Protein AF-A0A177NZF3-F1 (afdb_monomer_lite)

Radius of gyration: 27.6 Å; chains: 1; bounding box: 59×26×86 Å

Secondary structure (DSSP, 8-state):
-THHHHHHHHHHHHHH--SS-PPPPPTT-GGGEETTEEHHHHHHHHGGGTT--SS----------------

pLDDT: mean 74.09, std 11.6, range [54.91, 94.12]

Foldseek 3Di:
DCPVVVVVVVVVCVVPPDPDPDDDPPQPDVVQDPDPDRPVVLCVVCPVCVVPDPDPDDDPPPPPDPPDDDD

Structure (mmCIF, N/CA/C/O backbone):
data_AF-A0A177NZF3-F1
#
_entry.id   AF-A0A177NZF3-F1
#
loop_
_atom_site.group_PDB
_atom_site.id
_atom_site.type_symbol
_atom_site.label_atom_id
_atom_site.label_alt_id
_atom_site.label_comp_id
_atom_site.label_asym_id
_atom_site.label_entity_id
_atom_site.label_seq_id
_atom_site.pdbx_PDB_ins_code
_atom_site.Cartn_x
_atom_site.Cartn_y
_atom_site.Cartn_z
_atom_site.occupancy
_atom_site.B_iso_or_equiv
_atom_site.auth_seq_id
_atom_site.auth_comp_id
_atom_site.auth_asym_id
_atom_site.auth_atom_id
_atom_site.pdbx_PDB_model_num
ATOM 1 N N . ALA A 1 1 ? -25.501 1.938 32.777 1.00 67.00 1 ALA A N 1
ATOM 2 C CA . ALA A 1 1 ? -24.069 2.291 32.925 1.00 67.00 1 ALA A CA 1
ATOM 3 C C . ALA A 1 1 ? -23.346 2.565 31.592 1.00 67.00 1 ALA A C 1
ATOM 5 O O . ALA A 1 1 ? -22.559 3.496 31.534 1.00 67.00 1 ALA A O 1
ATOM 6 N N . PHE A 1 2 ? -23.618 1.845 30.495 1.00 82.75 2 PHE A N 1
ATOM 7 C CA . PHE A 1 2 ? -22.817 1.956 29.255 1.00 82.75 2 PHE A CA 1
ATOM 8 C C . PHE A 1 2 ? -23.206 3.080 28.266 1.00 82.75 2 PHE A C 1
ATOM 10 O O . PHE A 1 2 ? -22.608 3.203 27.201 1.00 82.75 2 PHE A O 1
ATOM 17 N N . GLY A 1 3 ? -24.183 3.936 28.590 1.00 87.00 3 GLY A N 1
ATOM 18 C CA . GLY A 1 3 ? -24.713 4.938 27.648 1.00 87.00 3 GLY A CA 1
ATOM 19 C C . GLY A 1 3 ? -23.723 6.038 27.234 1.00 87.00 3 GLY A C 1
ATOM 20 O O . GLY A 1 3 ? -23.761 6.512 26.098 1.00 87.00 3 GLY A O 1
ATOM 21 N N . CYS A 1 4 ? -22.811 6.450 28.121 1.00 88.12 4 CYS A N 1
ATOM 22 C CA . CYS A 1 4 ? -21.740 7.390 27.757 1.00 88.12 4 CYS A CA 1
ATOM 23 C C . CYS A 1 4 ? -20.658 6.728 26.900 1.00 88.12 4 CYS A C 1
ATOM 25 O O . CYS A 1 4 ? -20.220 7.324 25.918 1.00 88.12 4 CYS A O 1
ATOM 27 N N . LEU A 1 5 ? -20.286 5.487 27.221 1.00 92.75 5 LEU A N 1
ATOM 28 C CA . LEU A 1 5 ? -19.298 4.726 26.460 1.00 92.75 5 LEU A CA 1
ATOM 29 C C . LEU A 1 5 ? -19.777 4.472 25.024 1.00 92.75 5 LEU A C 1
ATOM 31 O O . LEU A 1 5 ? -19.068 4.797 24.076 1.00 92.75 5 LEU A O 1
ATOM 35 N N . ASN A 1 6 ? -21.023 4.019 24.853 1.00 94.12 6 ASN A N 1
ATOM 36 C CA . ASN A 1 6 ? -21.601 3.7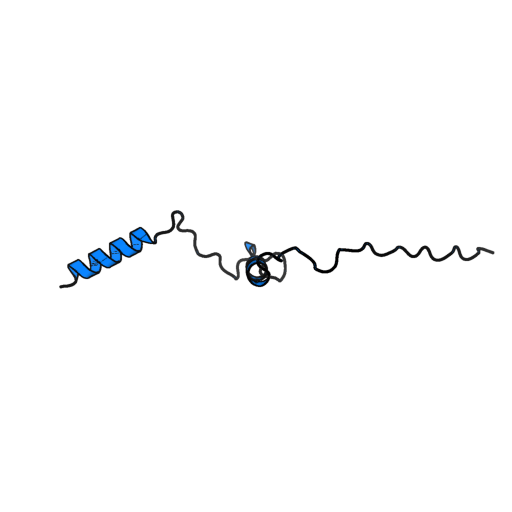84 23.526 1.00 94.12 6 ASN A CA 1
ATOM 37 C C . ASN A 1 6 ? -21.694 5.060 22.681 1.00 94.12 6 ASN A C 1
ATOM 39 O O . ASN A 1 6 ? -21.465 5.016 21.474 1.00 94.12 6 ASN A O 1
ATOM 43 N N . ARG A 1 7 ? -21.999 6.212 23.293 1.00 93.31 7 ARG A N 1
ATOM 44 C CA . ARG A 1 7 ? -22.016 7.496 22.572 1.00 93.31 7 ARG A CA 1
ATOM 45 C C . ARG A 1 7 ? -20.628 7.923 22.115 1.00 93.31 7 ARG A C 1
ATOM 47 O O . ARG A 1 7 ? -20.507 8.476 21.027 1.00 93.31 7 ARG A O 1
ATOM 54 N N . ARG A 1 8 ? -19.599 7.674 22.928 1.00 92.44 8 ARG A N 1
ATOM 55 C CA . ARG A 1 8 ? -18.211 7.968 22.563 1.00 92.44 8 ARG A CA 1
ATOM 56 C C . ARG A 1 8 ? -17.767 7.111 21.379 1.00 92.44 8 ARG A C 1
ATOM 58 O O . ARG A 1 8 ? -17.374 7.667 20.365 1.00 92.44 8 ARG A O 1
ATOM 65 N N . LEU A 1 9 ? -17.966 5.796 21.464 1.00 93.62 9 LEU A N 1
ATOM 66 C CA . LEU A 1 9 ? -17.609 4.861 20.393 1.00 93.62 9 LEU A CA 1
ATOM 67 C C . LEU A 1 9 ? -18.309 5.194 19.069 1.00 93.62 9 LEU A C 1
ATOM 69 O O . LEU A 1 9 ? -17.669 5.194 18.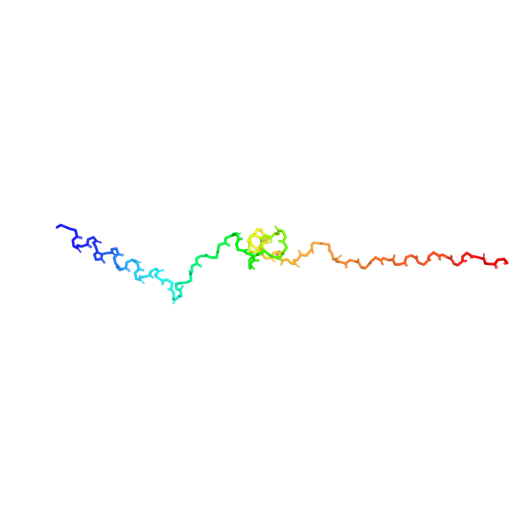024 1.00 93.62 9 LEU A O 1
ATOM 73 N N . ARG A 1 10 ? -19.601 5.552 19.105 1.00 92.50 10 ARG A N 1
ATOM 74 C CA . ARG A 1 10 ? -20.331 5.981 17.898 1.00 92.50 10 ARG A CA 1
ATOM 75 C C . ARG A 1 10 ? -19.727 7.227 17.253 1.00 92.50 10 ARG A C 1
ATOM 77 O O . ARG A 1 10 ? -19.590 7.262 16.038 1.00 92.50 10 ARG A O 1
ATOM 84 N N . ARG A 1 11 ? -19.351 8.235 18.049 1.00 93.75 11 ARG A N 1
ATOM 85 C CA . ARG A 1 11 ? -18.701 9.448 17.523 1.00 93.75 11 ARG A CA 1
ATOM 86 C C . ARG A 1 11 ? -17.345 9.146 16.899 1.00 93.75 11 ARG A C 1
ATOM 88 O O . ARG A 1 11 ? -17.016 9.739 15.881 1.00 93.75 11 ARG A O 1
ATOM 95 N N . ASP A 1 12 ? -16.583 8.240 17.500 1.00 92.88 12 ASP A N 1
ATOM 96 C CA . ASP A 1 12 ? -15.265 7.870 16.990 1.00 92.88 12 ASP A CA 1
ATOM 97 C C . ASP A 1 12 ? -15.377 7.104 15.660 1.00 92.88 12 ASP A C 1
ATOM 99 O O . ASP A 1 12 ? -14.631 7.396 14.728 1.00 92.88 12 ASP A O 1
ATOM 103 N N . VAL A 1 13 ? -16.359 6.203 15.526 1.00 90.31 13 VAL A N 1
ATOM 104 C CA . VAL A 1 13 ? -16.647 5.507 14.258 1.00 90.31 13 VAL A CA 1
ATOM 105 C C . VAL A 1 13 ? -17.063 6.492 13.167 1.00 90.31 13 VAL A C 1
ATOM 107 O O . VAL A 1 13 ? -16.487 6.464 12.085 1.00 90.31 13 VAL A O 1
ATOM 110 N N . GLU A 1 14 ? -17.997 7.401 13.456 1.00 90.00 14 GLU A N 1
ATOM 111 C CA . GLU A 1 14 ? -18.429 8.432 12.498 1.00 90.00 14 GLU A CA 1
ATOM 112 C C . GLU A 1 14 ? -17.279 9.358 12.080 1.00 90.00 14 GLU A C 1
ATOM 114 O O . GLU A 1 14 ? -17.172 9.742 10.919 1.00 90.00 14 GLU A O 1
ATOM 119 N N . ARG A 1 15 ? -16.372 9.687 13.006 1.00 89.12 15 ARG A N 1
ATOM 120 C CA . ARG A 1 15 ? -15.214 10.546 12.727 1.00 89.12 15 ARG A CA 1
ATOM 121 C C . ARG A 1 15 ? -14.196 9.896 11.789 1.00 89.12 15 ARG A C 1
ATOM 123 O O . ARG A 1 15 ?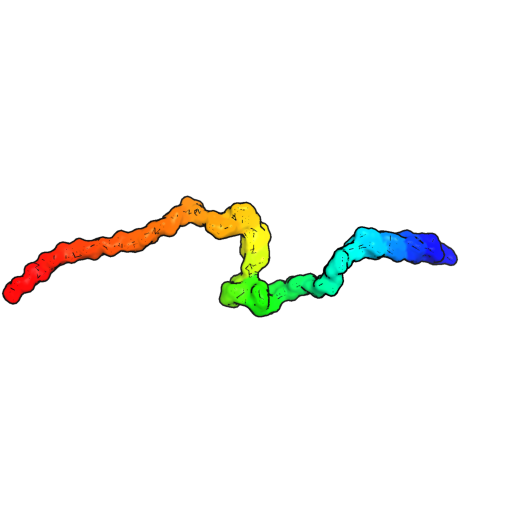 -13.548 10.606 11.026 1.00 89.12 15 ARG A O 1
ATOM 130 N N . VAL A 1 16 ? -13.994 8.584 11.907 1.00 87.50 16 VAL A N 1
ATOM 131 C CA . VAL A 1 16 ? -12.963 7.838 11.160 1.00 87.50 16 VAL A CA 1
ATOM 132 C C . VAL A 1 16 ? -13.542 7.179 9.903 1.00 87.50 16 VAL A C 1
ATOM 134 O O . VAL A 1 16 ? -12.798 6.618 9.099 1.00 87.50 16 VAL A O 1
ATOM 137 N N . ARG A 1 17 ? -14.862 7.258 9.700 1.00 81.94 17 ARG A N 1
ATOM 138 C CA . ARG A 1 17 ? -15.529 6.635 8.562 1.00 81.94 17 ARG A CA 1
ATOM 139 C C . ARG A 1 17 ? -14.976 7.195 7.242 1.00 81.94 17 ARG A C 1
ATOM 141 O O . ARG A 1 17 ? -14.999 8.410 7.035 1.00 81.94 17 ARG A O 1
ATOM 148 N N . PRO A 1 18 ? -14.478 6.338 6.337 1.00 78.38 18 PRO A N 1
ATOM 149 C CA . PRO A 1 18 ? -14.041 6.785 5.024 1.00 78.38 18 PRO A CA 1
ATOM 150 C C . PRO A 1 18 ? -15.246 7.262 4.199 1.00 78.38 18 PRO A C 1
ATOM 152 O O . PRO A 1 18 ? -16.342 6.721 4.311 1.00 78.38 18 PRO A O 1
ATOM 155 N N . ILE A 1 19 ? -15.033 8.260 3.333 1.00 77.06 19 ILE A N 1
ATOM 156 C CA . ILE A 1 19 ? -16.070 8.814 2.433 1.00 77.06 19 ILE A CA 1
ATOM 157 C C . ILE A 1 19 ? -16.624 7.733 1.488 1.00 77.06 19 ILE A C 1
ATOM 159 O O . ILE A 1 19 ? -17.780 7.786 1.077 1.00 77.06 19 ILE A O 1
ATOM 163 N N . ILE A 1 20 ? -15.795 6.740 1.161 1.00 76.88 20 ILE A N 1
ATOM 164 C CA . ILE A 1 20 ? -16.147 5.588 0.338 1.00 76.88 20 ILE A CA 1
ATOM 165 C C . ILE A 1 20 ? -15.837 4.338 1.160 1.00 76.88 20 ILE A C 1
ATOM 167 O O . ILE A 1 20 ? -14.674 4.058 1.453 1.00 76.88 20 ILE A O 1
ATOM 171 N N . GLU A 1 21 ? -16.868 3.573 1.514 1.00 65.19 21 GLU A N 1
ATOM 172 C CA . GLU A 1 21 ? -16.728 2.236 2.103 1.00 65.19 21 GLU A CA 1
ATOM 173 C C . GLU A 1 21 ? -16.371 1.225 1.009 1.00 65.19 21 GLU A C 1
ATOM 175 O O . GLU A 1 21 ? -17.137 0.324 0.677 1.00 65.19 21 GLU A O 1
ATOM 180 N N . ALA A 1 22 ? -15.206 1.406 0.390 1.00 70.50 22 ALA A N 1
ATOM 181 C CA . ALA A 1 22 ? -14.654 0.385 -0.480 1.00 70.50 22 ALA A CA 1
ATOM 182 C C . ALA A 1 22 ? -14.038 -0.713 0.400 1.00 70.50 22 ALA A C 1
ATOM 184 O O . ALA A 1 22 ? -13.338 -0.389 1.370 1.00 70.50 22 ALA A O 1
ATOM 185 N N . PRO A 1 23 ? -14.263 -2.003 0.088 1.00 66.38 23 PRO A N 1
ATOM 186 C CA . PRO A 1 23 ? -13.521 -3.064 0.747 1.00 66.38 23 PRO A CA 1
ATOM 187 C C . PRO A 1 23 ? -12.016 -2.806 0.563 1.00 66.38 23 PRO A C 1
ATOM 189 O O . PRO A 1 23 ? -11.606 -2.340 -0.507 1.00 66.38 23 PRO A O 1
ATOM 192 N N . PRO A 1 24 ? -11.179 -3.090 1.579 1.00 65.00 24 PRO A N 1
ATOM 193 C CA . PRO A 1 24 ? -9.735 -3.030 1.415 1.00 65.00 24 PRO A CA 1
ATOM 194 C C . PRO A 1 24 ? -9.347 -3.867 0.200 1.00 65.00 24 PRO A C 1
ATOM 196 O O . PRO A 1 24 ? -9.856 -4.977 0.036 1.00 65.00 24 PRO A O 1
ATOM 199 N N . VAL A 1 25 ? -8.477 -3.337 -0.660 1.00 65.12 25 VAL A N 1
ATOM 200 C CA . VAL A 1 25 ? -8.095 -4.070 -1.865 1.00 65.12 25 VAL A CA 1
ATOM 201 C C . VAL A 1 25 ? -7.419 -5.371 -1.442 1.00 65.12 25 VAL A C 1
ATOM 203 O O . VAL A 1 25 ? -6.382 -5.351 -0.777 1.00 65.12 25 VAL A O 1
ATOM 206 N N . ASP A 1 26 ? -8.034 -6.499 -1.793 1.00 61.44 26 ASP A N 1
ATOM 207 C CA . ASP A 1 26 ? -7.513 -7.815 -1.449 1.00 61.44 26 ASP A CA 1
ATOM 208 C C . ASP A 1 26 ? -6.140 -7.989 -2.105 1.00 61.44 26 ASP A C 1
ATOM 210 O O . ASP A 1 26 ? -6.009 -7.930 -3.328 1.00 61.44 26 ASP A O 1
ATOM 214 N N . ALA A 1 27 ? -5.108 -8.228 -1.294 1.00 58.38 27 ALA A N 1
ATOM 215 C CA . ALA A 1 27 ? -3.740 -8.446 -1.758 1.00 58.38 27 ALA A CA 1
ATOM 216 C C . ALA A 1 27 ? -3.610 -9.650 -2.712 1.00 58.38 27 ALA A C 1
ATOM 218 O O . ALA A 1 27 ? -2.583 -9.807 -3.383 1.00 58.38 27 ALA A O 1
ATOM 219 N N . ARG A 1 28 ? -4.627 -10.518 -2.762 1.00 62.00 28 ARG A N 1
ATOM 220 C CA . ARG A 1 28 ? -4.716 -11.653 -3.684 1.00 62.00 28 ARG A CA 1
ATOM 221 C C . ARG A 1 28 ? -5.437 -11.333 -4.989 1.00 62.00 28 ARG A C 1
ATOM 223 O O . ARG A 1 28 ? -5.368 -12.177 -5.886 1.00 62.00 28 ARG A O 1
ATOM 230 N N . SER A 1 29 ? -6.081 -10.170 -5.114 1.00 65.25 29 SER A N 1
ATOM 231 C CA . SER A 1 29 ? -6.850 -9.815 -6.306 1.00 65.25 29 SER A CA 1
ATOM 232 C C . SER A 1 29 ? -5.957 -9.809 -7.549 1.00 65.25 29 SER A C 1
ATOM 234 O O . SER A 1 29 ? -4.793 -9.399 -7.515 1.00 65.25 29 SER A O 1
ATOM 236 N N . SER A 1 30 ? -6.500 -10.306 -8.659 1.00 63.88 30 SER A N 1
ATOM 237 C CA . SER A 1 30 ? -5.827 -10.266 -9.960 1.00 63.88 30 SER A CA 1
ATOM 238 C C . SER A 1 30 ? -5.652 -8.835 -10.465 1.00 63.88 30 SER A C 1
ATOM 240 O O . SER A 1 30 ? -4.703 -8.568 -11.189 1.00 63.88 30 SER A O 1
ATOM 242 N N . ASP A 1 31 ? -6.522 -7.916 -10.039 1.00 63.47 31 ASP A N 1
ATOM 243 C CA . ASP A 1 31 ? -6.473 -6.492 -10.388 1.00 63.47 31 ASP A CA 1
ATOM 244 C C . ASP A 1 31 ? -5.204 -5.801 -9.850 1.00 63.47 31 ASP A C 1
ATOM 246 O O . ASP A 1 31 ? -4.638 -4.920 -10.491 1.00 63.47 31 ASP A O 1
ATOM 250 N N . LEU A 1 32 ? -4.672 -6.275 -8.714 1.00 57.66 32 LEU A N 1
ATOM 251 C CA . LEU A 1 32 ? -3.392 -5.811 -8.167 1.00 57.66 32 LEU A CA 1
ATOM 252 C C . LEU A 1 32 ? -2.159 -6.521 -8.742 1.00 57.66 32 LEU A C 1
ATOM 254 O O . LEU A 1 32 ? -1.026 -6.140 -8.427 1.00 57.66 32 LEU A O 1
ATOM 258 N N . LYS A 1 33 ? -2.350 -7.565 -9.551 1.00 55.84 33 LYS A N 1
ATOM 259 C CA . LYS A 1 33 ? -1.271 -8.380 -10.108 1.00 55.84 33 LYS A CA 1
ATOM 260 C C . LYS A 1 33 ? -1.130 -8.111 -11.599 1.00 55.84 33 LYS A C 1
ATOM 262 O O . LYS A 1 33 ? -1.813 -8.710 -12.422 1.00 55.84 33 LYS A O 1
ATOM 267 N N . THR A 1 34 ? -0.167 -7.278 -11.979 1.00 57.12 34 THR A N 1
ATOM 268 C CA . THR A 1 34 ? 0.326 -7.291 -13.362 1.00 57.12 34 THR A CA 1
ATOM 269 C C . THR A 1 34 ? 1.293 -8.475 -13.497 1.00 57.12 34 THR A C 1
ATOM 271 O O . THR A 1 34 ? 2.488 -8.352 -13.235 1.00 57.12 34 THR A O 1
ATOM 274 N N . GLY A 1 35 ? 0.769 -9.664 -13.816 1.00 65.94 35 GLY A N 1
ATOM 275 C CA . GLY A 1 35 ? 1.547 -10.911 -13.895 1.00 65.94 35 GLY A CA 1
ATOM 276 C C . GLY A 1 35 ? 1.686 -11.637 -12.546 1.00 65.94 35 GLY A C 1
ATOM 277 O O . GLY A 1 35 ? 0.689 -11.934 -11.896 1.00 65.94 35 GLY A O 1
ATOM 278 N N . VAL A 1 36 ? 2.917 -11.963 -12.125 1.00 58.78 36 VAL A N 1
ATOM 279 C CA . VAL A 1 36 ? 3.207 -12.738 -10.888 1.00 58.78 36 VAL A CA 1
ATOM 280 C C . VAL A 1 36 ? 3.339 -11.842 -9.646 1.00 58.78 36 VAL A C 1
ATOM 282 O O . VAL A 1 36 ? 3.332 -12.329 -8.516 1.00 58.78 36 VAL A O 1
ATOM 285 N N . VAL A 1 37 ? 3.451 -10.523 -9.830 1.00 60.94 37 VAL A N 1
ATOM 286 C CA . VAL A 1 37 ? 3.901 -9.606 -8.776 1.00 60.94 37 VAL A CA 1
ATOM 287 C C . VAL A 1 37 ? 2.804 -8.615 -8.389 1.00 60.94 37 VAL A C 1
ATOM 289 O O . VAL A 1 37 ? 2.111 -8.065 -9.242 1.00 60.94 37 VAL A O 1
ATOM 292 N N . ASN A 1 38 ? 2.645 -8.397 -7.083 1.00 71.25 38 ASN A N 1
ATOM 293 C CA . ASN A 1 38 ? 1.684 -7.456 -6.513 1.00 71.25 38 ASN A CA 1
ATOM 294 C C . ASN A 1 38 ? 2.207 -6.017 -6.694 1.00 71.25 38 ASN A C 1
ATOM 296 O O . ASN A 1 38 ? 3.129 -5.581 -6.002 1.00 71.25 38 ASN A O 1
ATOM 300 N N . LEU A 1 39 ? 1.625 -5.284 -7.642 1.00 75.19 39 LEU A N 1
ATOM 301 C CA . LEU A 1 39 ? 2.080 -3.957 -8.048 1.00 75.19 39 LEU A CA 1
ATOM 302 C C . LEU A 1 39 ? 2.021 -2.912 -6.916 1.00 75.19 39 LEU A C 1
ATOM 304 O O . LEU A 1 39 ? 3.008 -2.192 -6.747 1.00 75.19 39 LEU A O 1
ATOM 308 N N . PRO A 1 40 ? 0.952 -2.801 -6.096 1.00 75.44 40 PRO A N 1
ATOM 309 C CA . PRO A 1 40 ? 0.965 -1.855 -4.983 1.00 75.44 40 PRO A CA 1
ATOM 310 C C . PRO A 1 40 ? 1.972 -2.226 -3.891 1.00 75.44 40 PRO A C 1
ATOM 312 O O . PRO A 1 40 ? 2.545 -1.315 -3.298 1.00 75.44 40 PRO A O 1
ATOM 315 N N . ALA A 1 41 ? 2.258 -3.511 -3.659 1.00 75.94 41 ALA A N 1
ATOM 316 C CA . ALA A 1 41 ? 3.311 -3.909 -2.720 1.00 75.94 41 ALA A CA 1
ATOM 317 C C . ALA A 1 41 ? 4.696 -3.427 -3.189 1.00 75.94 41 ALA A C 1
ATOM 319 O O . ALA A 1 41 ? 5.449 -2.851 -2.407 1.00 75.94 41 ALA A O 1
ATOM 320 N N . ILE A 1 42 ? 4.996 -3.559 -4.486 1.00 74.00 42 ILE A N 1
ATOM 321 C CA . ILE A 1 42 ? 6.231 -3.022 -5.080 1.00 74.00 42 ILE A CA 1
ATOM 322 C C . ILE A 1 42 ? 6.246 -1.488 -4.975 1.00 74.00 42 ILE A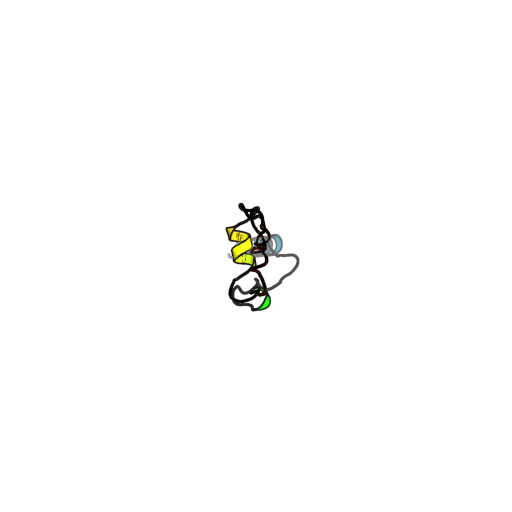 C 1
ATOM 324 O O . ILE A 1 42 ? 7.252 -0.900 -4.585 1.00 74.00 42 ILE A O 1
ATOM 328 N N . ARG A 1 43 ? 5.124 -0.808 -5.246 1.00 80.69 43 ARG A N 1
ATOM 329 C CA . ARG A 1 43 ? 5.035 0.657 -5.084 1.00 80.69 43 ARG A CA 1
ATOM 330 C C . ARG A 1 43 ? 5.294 1.103 -3.645 1.00 80.69 43 ARG A C 1
ATOM 332 O O . ARG A 1 43 ? 5.952 2.119 -3.455 1.00 80.69 43 ARG A O 1
ATOM 339 N N . GLN A 1 44 ? 4.826 0.353 -2.648 1.00 84.06 44 GLN A N 1
ATOM 340 C CA . GLN A 1 44 ? 5.120 0.626 -1.237 1.00 84.06 44 GLN A CA 1
ATOM 341 C C . GLN A 1 44 ? 6.591 0.361 -0.898 1.00 84.06 44 GLN A C 1
ATOM 343 O O . GLN A 1 44 ? 7.217 1.186 -0.240 1.00 84.06 44 GLN A O 1
ATOM 348 N N . GLN A 1 45 ? 7.152 -0.749 -1.385 1.00 81.44 45 GLN A N 1
ATOM 349 C CA . GLN A 1 45 ? 8.543 -1.131 -1.139 1.00 81.44 45 GLN A CA 1
ATOM 350 C C . GLN A 1 45 ? 9.537 -0.115 -1.717 1.00 81.44 45 GLN A C 1
ATOM 352 O O . GLN A 1 45 ? 10.495 0.263 -1.048 1.00 81.44 45 GLN A O 1
ATOM 357 N N . TYR A 1 46 ? 9.322 0.323 -2.959 1.00 79.00 46 TYR A N 1
ATOM 358 C CA . TYR A 1 46 ? 10.237 1.236 -3.648 1.00 79.00 46 TYR A CA 1
ATOM 359 C C . TYR A 1 46 ? 9.883 2.714 -3.439 1.00 79.00 46 TYR A C 1
ATOM 361 O O . TYR A 1 46 ? 10.725 3.586 -3.668 1.00 79.00 46 TYR A O 1
ATOM 369 N N . GLY A 1 47 ? 8.660 3.019 -2.995 1.00 86.69 47 GLY A N 1
ATOM 370 C CA . GLY A 1 47 ? 8.194 4.374 -2.723 1.00 86.69 47 GLY A CA 1
ATOM 371 C C . GLY A 1 47 ? 8.451 5.315 -3.899 1.00 86.69 47 GLY A C 1
ATOM 372 O O . GLY A 1 47 ? 8.049 5.060 -5.033 1.00 86.69 47 GLY A O 1
ATOM 373 N N . ARG A 1 48 ? 9.179 6.404 -3.634 1.00 84.19 48 ARG A N 1
ATOM 374 C CA . ARG A 1 48 ? 9.510 7.429 -4.635 1.00 84.19 48 ARG A CA 1
ATOM 375 C C . ARG A 1 48 ? 10.457 6.940 -5.740 1.00 84.19 48 ARG A C 1
ATOM 377 O O . ARG A 1 48 ? 10.562 7.603 -6.762 1.00 84.19 48 ARG A O 1
ATOM 384 N N . ASN A 1 49 ? 11.105 5.791 -5.549 1.00 79.50 49 ASN A N 1
ATOM 385 C CA . ASN A 1 49 ? 11.984 5.165 -6.538 1.00 79.50 49 ASN A CA 1
ATOM 386 C C . ASN A 1 49 ? 11.241 4.156 -7.429 1.00 79.50 49 ASN A C 1
ATOM 388 O O . ASN A 1 49 ? 11.855 3.528 -8.289 1.00 79.50 49 ASN A O 1
ATOM 392 N N . PHE A 1 50 ? 9.930 3.966 -7.241 1.00 83.50 50 PHE A N 1
ATOM 393 C CA . PHE A 1 50 ? 9.150 3.088 -8.106 1.00 83.50 50 PHE A CA 1
ATOM 394 C C . PHE A 1 50 ? 9.163 3.602 -9.553 1.00 83.50 50 PHE A C 1
ATOM 396 O O . PHE A 1 50 ? 8.723 4.718 -9.823 1.00 83.50 50 PHE A O 1
ATOM 403 N N . GLY A 1 51 ? 9.663 2.784 -10.482 1.00 77.00 51 GLY A N 1
ATOM 404 C CA . GLY A 1 51 ? 9.816 3.160 -11.893 1.00 77.00 51 GLY A CA 1
ATOM 405 C C . GLY A 1 51 ? 11.067 3.993 -12.206 1.00 77.00 51 GLY A C 1
ATOM 406 O O . GLY A 1 51 ? 11.272 4.346 -13.364 1.00 77.00 51 GLY A O 1
ATOM 407 N N . ILE A 1 52 ? 11.920 4.279 -11.215 1.00 78.56 52 ILE A N 1
ATOM 408 C CA . ILE A 1 52 ? 13.197 4.977 -11.405 1.00 78.56 52 ILE A CA 1
ATOM 409 C C . ILE A 1 52 ? 14.322 3.942 -11.349 1.00 78.56 52 ILE A C 1
ATOM 411 O O . ILE A 1 52 ? 14.651 3.417 -10.287 1.00 78.56 52 ILE A O 1
ATOM 415 N N . SER A 1 53 ? 14.913 3.636 -12.503 1.00 76.56 53 SER A N 1
ATOM 416 C CA . SER A 1 53 ? 16.076 2.750 -12.572 1.00 76.56 53 SER A CA 1
ATOM 417 C C . SER A 1 53 ? 17.361 3.525 -12.282 1.00 76.56 53 SER A C 1
ATOM 419 O O . SER A 1 53 ? 17.591 4.583 -12.864 1.00 76.56 53 SER A O 1
ATOM 421 N N . ALA A 1 54 ? 18.230 2.973 -11.430 1.00 74.38 54 ALA A N 1
ATOM 422 C CA . ALA A 1 54 ? 19.576 3.510 -11.207 1.00 74.38 54 ALA A CA 1
ATOM 423 C C . ALA A 1 54 ? 20.469 3.388 -12.457 1.00 74.38 54 ALA A C 1
ATOM 425 O O . ALA A 1 54 ? 21.417 4.152 -12.625 1.00 74.38 54 ALA A O 1
ATOM 426 N N . VAL A 1 55 ? 20.159 2.433 -13.340 1.00 76.12 55 VAL A N 1
ATOM 427 C CA . VAL A 1 55 ? 20.853 2.231 -14.614 1.00 76.12 55 VAL A CA 1
ATOM 428 C C . VAL A 1 55 ? 19.890 2.602 -15.741 1.00 76.12 55 VAL A C 1
ATOM 430 O O . VAL A 1 55 ? 18.850 1.948 -15.874 1.00 76.12 55 VAL A O 1
ATOM 433 N N . PRO A 1 56 ? 20.185 3.633 -16.552 1.00 72.12 56 PRO A N 1
ATOM 434 C CA . PRO A 1 56 ? 19.339 3.963 -17.689 1.00 72.12 56 PRO A CA 1
ATOM 435 C C . PRO A 1 56 ? 19.298 2.778 -18.652 1.00 72.12 56 PRO A C 1
ATOM 437 O O . PRO A 1 56 ? 20.323 2.134 -18.893 1.00 72.12 56 PRO A O 1
ATOM 440 N N . TYR A 1 57 ? 18.114 2.495 -19.196 1.00 72.69 57 TYR A N 1
ATOM 441 C CA . TYR A 1 57 ? 17.975 1.510 -20.261 1.00 72.69 57 TYR A CA 1
ATOM 442 C C . TYR A 1 57 ? 18.923 1.892 -21.403 1.00 72.69 57 TYR A C 1
ATOM 444 O O . TYR A 1 57 ? 18.856 3.006 -21.923 1.00 72.69 57 TYR A O 1
ATOM 452 N N . ARG A 1 58 ? 19.838 0.987 -21.752 1.00 72.69 58 ARG A N 1
ATOM 453 C CA . ARG A 1 58 ? 20.696 1.126 -22.927 1.00 72.69 5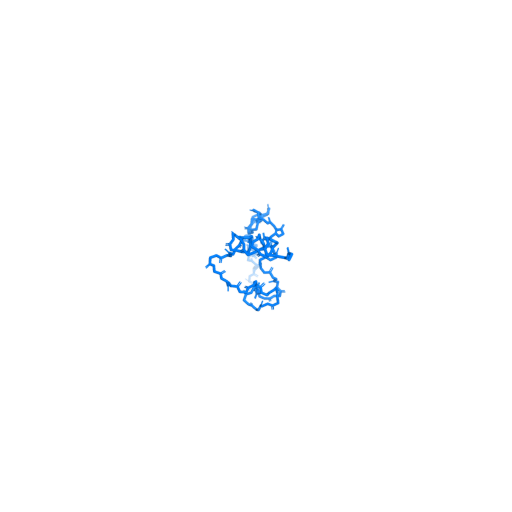8 ARG A CA 1
ATOM 454 C C . ARG A 1 58 ? 20.175 0.172 -23.979 1.00 72.69 58 ARG A C 1
ATOM 456 O O . ARG A 1 58 ? 20.025 -1.016 -23.703 1.00 72.69 58 ARG A O 1
ATOM 463 N N . GLU A 1 59 ? 19.909 0.695 -25.168 1.00 75.81 59 GLU A N 1
ATOM 464 C CA . GLU A 1 59 ? 19.641 -0.161 -26.314 1.00 75.81 59 GLU A CA 1
ATOM 465 C C . GLU A 1 59 ? 20.840 -1.096 -26.524 1.00 75.81 59 GLU A C 1
ATOM 467 O O . GLU A 1 59 ? 21.991 -0.656 -26.390 1.00 75.81 59 GLU A O 1
ATOM 472 N N . PRO A 1 60 ? 20.607 -2.389 -26.808 1.00 73.19 60 PRO A N 1
ATOM 473 C CA . PRO A 1 60 ? 21.691 -3.293 -27.137 1.00 73.19 60 PRO A CA 1
ATOM 474 C C . PRO A 1 60 ? 22.409 -2.738 -28.366 1.00 73.19 60 PRO A C 1
ATOM 476 O O . PRO A 1 60 ? 21.804 -2.548 -29.420 1.00 73.19 60 PRO A O 1
ATOM 479 N N . THR A 1 61 ? 23.705 -2.458 -28.231 1.00 67.75 61 THR A N 1
ATOM 480 C CA . THR A 1 61 ? 24.536 -2.065 -29.367 1.00 67.75 61 THR A CA 1
ATOM 481 C C . THR A 1 61 ? 24.501 -3.201 -30.378 1.00 67.75 61 THR A C 1
ATOM 483 O O . THR A 1 61 ? 25.066 -4.268 -30.126 1.00 67.75 61 THR A O 1
ATOM 486 N N . VAL A 1 62 ? 23.826 -2.985 -31.508 1.00 68.06 62 VAL A N 1
ATOM 487 C CA . VAL A 1 62 ? 23.900 -3.876 -32.664 1.00 68.06 62 VAL A CA 1
ATOM 488 C C . VAL A 1 62 ? 25.349 -3.826 -33.136 1.00 68.06 62 VAL A C 1
ATOM 490 O O . VAL A 1 62 ? 25.763 -2.894 -33.821 1.00 68.06 62 VAL A O 1
ATOM 493 N N . SER A 1 63 ? 26.162 -4.786 -32.697 1.00 63.09 63 SER A N 1
ATOM 494 C CA . SER A 1 63 ? 27.491 -4.983 -33.258 1.00 63.09 63 SER A CA 1
ATOM 495 C C . SER A 1 63 ? 27.276 -5.432 -34.698 1.00 63.09 63 SER A C 1
ATOM 497 O O . SER A 1 63 ? 26.941 -6.588 -34.955 1.00 63.09 63 SER A O 1
ATOM 499 N N . ALA A 1 64 ? 27.389 -4.496 -35.639 1.00 62.78 64 ALA A N 1
ATOM 500 C CA . ALA A 1 64 ? 27.549 -4.824 -37.042 1.00 62.78 64 ALA A CA 1
ATOM 501 C C . ALA A 1 64 ? 28.898 -5.540 -37.171 1.00 62.78 64 ALA A C 1
ATOM 503 O O . ALA A 1 64 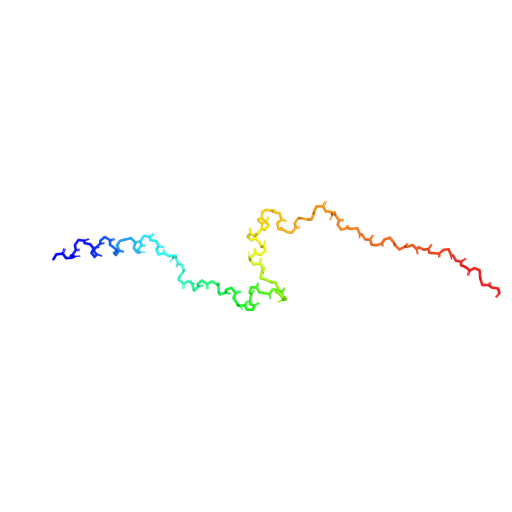? 29.939 -4.911 -37.359 1.00 62.78 64 ALA A O 1
ATOM 504 N N . GLY A 1 65 ? 28.888 -6.860 -36.978 1.00 62.25 65 GLY A N 1
ATOM 505 C CA . GLY A 1 65 ? 30.005 -7.714 -37.343 1.00 62.25 65 GLY A CA 1
ATOM 506 C C . GLY A 1 65 ? 30.352 -7.432 -38.800 1.00 62.25 65 GLY A C 1
ATOM 507 O O . GLY A 1 65 ? 29.468 -7.421 -39.657 1.00 62.25 65 GLY A O 1
ATOM 508 N N . SER A 1 66 ? 31.623 -7.121 -39.045 1.00 64.00 66 SER A N 1
ATOM 509 C CA . SER A 1 66 ? 32.190 -6.782 -40.348 1.00 64.00 66 SER A CA 1
ATOM 510 C C . SER A 1 66 ? 31.641 -7.677 -41.467 1.00 64.00 66 SER A C 1
ATOM 512 O O . SER A 1 66 ? 31.495 -8.882 -41.242 1.00 64.00 66 SER A O 1
ATOM 514 N N . PRO A 1 67 ? 31.386 -7.154 -42.683 1.00 58.19 67 PRO A N 1
ATOM 515 C CA . PRO A 1 67 ? 30.972 -7.996 -43.795 1.00 58.19 67 PRO A CA 1
ATOM 516 C C . PRO A 1 67 ? 32.112 -8.967 -44.126 1.00 58.19 67 PRO A C 1
ATOM 518 O O . PRO A 1 67 ? 33.128 -8.597 -44.712 1.00 58.19 67 PRO A O 1
ATOM 521 N N . MET A 1 68 ? 31.954 -10.219 -43.701 1.00 61.50 68 MET A N 1
ATOM 522 C CA . MET A 1 68 ? 32.819 -11.319 -44.103 1.00 61.50 68 MET A CA 1
ATOM 523 C C . MET A 1 68 ? 32.584 -11.593 -45.591 1.00 61.50 68 MET A C 1
ATOM 525 O O . MET A 1 68 ? 31.517 -12.037 -46.008 1.00 61.50 68 MET A O 1
ATOM 529 N N . LEU A 1 69 ? 33.611 -11.233 -46.360 1.00 58.75 69 LEU A N 1
ATOM 530 C CA . LEU A 1 69 ? 33.948 -11.582 -47.737 1.00 58.75 69 LEU A CA 1
ATOM 531 C C . LEU A 1 69 ? 33.135 -12.757 -48.327 1.00 58.75 69 LEU A C 1
ATOM 533 O O . LEU A 1 69 ? 33.255 -13.896 -47.874 1.00 58.75 69 LEU A O 1
ATOM 537 N N . ARG A 1 70 ? 32.376 -12.502 -49.399 1.00 54.91 70 ARG A N 1
ATOM 538 C CA . ARG A 1 70 ? 31.807 -13.559 -50.247 1.00 54.91 70 ARG A CA 1
ATOM 539 C C . ARG A 1 70 ? 32.740 -13.766 -51.443 1.00 54.91 70 ARG A C 1
ATOM 541 O O . ARG A 1 70 ? 32.966 -12.831 -52.207 1.00 54.91 70 ARG A O 1
ATOM 548 N N . ARG A 1 71 ? 33.328 -14.961 -51.509 1.00 55.03 71 ARG A N 1
ATOM 549 C CA . ARG A 1 71 ? 34.213 -15.447 -52.577 1.00 55.03 71 ARG A CA 1
ATOM 550 C C . ARG A 1 71 ? 33.422 -15.807 -53.830 1.00 55.03 71 ARG A C 1
ATOM 552 O O . ARG A 1 71 ? 32.259 -16.243 -53.666 1.00 55.03 71 ARG A O 1
#

Sequence (71 aa):
AFGCLNRRLRRDVERVRPIIEAPPVDARSSDLKTGVVNLPAIRQQYGRNFGISAVPYREPTVSAGSPMLRR